Protein AF-A0A4C1WTT4-F1 (afdb_monomer)

pLDDT: mean 85.68, std 10.31, range [35.97, 94.75]

Solvent-accessible surface area (backbone atoms only — not comparable to full-atom values): 7559 Å² total; per-residue (Å²): 131,60,68,58,49,75,70,58,41,94,92,49,71,74,44,68,47,80,44,77,46,65,52,66,76,58,50,62,56,59,57,72,78,58,77,83,63,84,88,55,61,95,82,61,74,73,72,82,53,51,76,50,73,53,63,42,101,48,77,84,73,96,76,84,84,93,62,101,54,86,43,72,53,71,35,83,69,65,74,46,79,47,77,45,76,53,57,83,95,41,48,92,80,49,74,60,49,74,50,78,42,48,58,75,42,71,48,72,55,76,90,130

Mean predicted aligned error: 6.2 Å

Foldseek 3Di:
DDPCQVVVPPPHDKDKDKDKDLDPVVVVVVCVVDDDDPVDDPPFDDDSIDIDIDIPPDDDDDDDDPDPGKDKDAAAADKDKDWAQD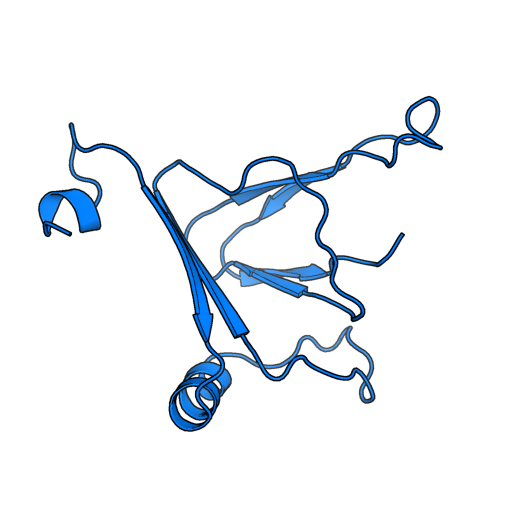DPVCNPPDDIDIDMHHHGDMDIDDDD

Structure (mmCIF, N/CA/C/O backbone):
data_AF-A0A4C1WTT4-F1
#
_entry.id   AF-A0A4C1WTT4-F1
#
loop_
_atom_site.group_PDB
_atom_site.id
_atom_site.type_symbol
_atom_site.label_atom_id
_atom_site.label_alt_id
_atom_site.label_comp_id
_atom_site.label_asym_id
_atom_site.label_entity_id
_atom_site.label_seq_id
_atom_site.pdbx_PDB_ins_code
_atom_site.Cartn_x
_atom_site.Cartn_y
_atom_site.Cartn_z
_atom_site.occupancy
_atom_site.B_iso_or_equiv
_atom_site.auth_seq_id
_atom_site.auth_comp_id
_atom_site.auth_asym_id
_atom_site.auth_atom_id
_atom_site.pdbx_PDB_model_num
ATOM 1 N N . MET A 1 1 ? -5.242 -8.363 20.169 1.00 78.06 1 MET A N 1
ATOM 2 C CA . MET A 1 1 ? -5.737 -6.976 20.029 1.00 78.06 1 MET A CA 1
ATOM 3 C C . MET A 1 1 ? -7.197 -6.973 20.468 1.00 78.06 1 MET A C 1
ATOM 5 O O . MET A 1 1 ? -7.900 -7.861 20.005 1.00 78.06 1 MET A O 1
ATOM 9 N N . PRO A 1 2 ? -7.633 -6.087 21.383 1.00 91.06 2 PRO A N 1
ATOM 10 C CA . PRO A 1 2 ? -9.050 -5.962 21.743 1.00 91.06 2 PRO A CA 1
ATOM 11 C C . PRO A 1 2 ? -9.902 -5.534 20.542 1.00 91.06 2 PRO A C 1
ATOM 13 O O . PRO A 1 2 ? -9.407 -4.809 19.680 1.00 91.06 2 PRO A O 1
ATOM 16 N N . GLU A 1 3 ? -11.167 -5.954 20.494 1.00 92.38 3 GLU A N 1
ATOM 17 C CA . GLU A 1 3 ? -12.076 -5.648 19.378 1.00 92.38 3 GLU A CA 1
ATOM 18 C C . GLU A 1 3 ? -12.317 -4.139 19.211 1.00 92.38 3 GLU A C 1
ATOM 20 O O . GLU A 1 3 ? -12.265 -3.636 18.091 1.00 92.38 3 GLU A O 1
ATOM 25 N N . SER A 1 4 ? -12.475 -3.399 20.316 1.00 93.25 4 SER A N 1
ATOM 26 C CA . SER A 1 4 ? -12.625 -1.934 20.307 1.00 93.25 4 SER A CA 1
ATOM 27 C C . SER A 1 4 ? -11.482 -1.247 19.560 1.00 93.25 4 SER A C 1
ATOM 29 O O . SER A 1 4 ? -11.709 -0.400 18.696 1.00 93.25 4 SER A O 1
ATOM 31 N N . ARG A 1 5 ? -10.247 -1.685 19.832 1.00 89.44 5 ARG A N 1
ATOM 32 C CA . ARG A 1 5 ? -9.042 -1.200 19.163 1.00 89.44 5 ARG A CA 1
ATOM 33 C C . ARG A 1 5 ? -8.965 -1.673 17.716 1.00 89.44 5 ARG A C 1
ATOM 35 O O . ARG A 1 5 ? -8.603 -0.882 16.854 1.00 89.44 5 ARG A O 1
ATOM 42 N N . ALA A 1 6 ? -9.325 -2.923 17.429 1.00 89.25 6 ALA A N 1
ATOM 43 C CA . ALA A 1 6 ? -9.347 -3.447 16.061 1.00 89.25 6 ALA A CA 1
ATOM 44 C C . ALA A 1 6 ? -10.317 -2.673 15.150 1.00 89.25 6 ALA A C 1
ATOM 46 O O . ALA A 1 6 ? -10.048 -2.518 13.966 1.00 89.25 6 ALA A O 1
ATOM 47 N N . LEU A 1 7 ? -11.410 -2.143 15.701 1.00 90.94 7 LEU A N 1
ATOM 48 C CA . LEU A 1 7 ? -12.367 -1.294 14.985 1.00 90.94 7 LEU A CA 1
ATOM 49 C C . LEU A 1 7 ? -12.040 0.208 15.062 1.00 90.94 7 LEU A C 1
ATOM 51 O O . LEU A 1 7 ? -12.789 1.013 14.513 1.00 90.94 7 LEU A O 1
ATOM 55 N N . ASN A 1 8 ? -10.953 0.581 15.745 1.00 90.75 8 ASN A N 1
ATOM 56 C CA . ASN A 1 8 ? -10.545 1.959 16.028 1.00 90.75 8 ASN A CA 1
ATOM 57 C C . ASN A 1 8 ? -11.697 2.827 16.571 1.00 90.75 8 ASN A C 1
ATOM 59 O O . ASN A 1 8 ? -11.991 3.903 16.050 1.00 90.75 8 ASN A O 1
ATOM 63 N N . GLN A 1 9 ? -12.387 2.326 17.602 1.00 93.12 9 GLN A N 1
ATOM 64 C CA . GLN A 1 9 ? -13.469 3.061 18.263 1.00 93.12 9 GLN A CA 1
ATOM 65 C C . GLN A 1 9 ? -12.963 4.377 18.896 1.00 93.12 9 GLN A C 1
ATOM 67 O O . GLN A 1 9 ? -11.784 4.478 19.240 1.00 93.12 9 GLN A O 1
ATOM 72 N N . PRO A 1 10 ? -13.830 5.392 19.090 1.00 92.94 10 PRO A N 1
ATOM 73 C CA . PRO A 1 10 ? -13.421 6.679 19.654 1.00 92.94 10 PRO A CA 1
ATOM 74 C C . PRO A 1 10 ? -12.662 6.539 20.982 1.00 92.94 10 PRO A C 1
ATOM 76 O O . PRO A 1 10 ? -13.140 5.896 21.914 1.00 92.94 10 PRO A O 1
ATOM 79 N N . GLY A 1 11 ? -11.487 7.170 21.071 1.00 91.81 11 GLY A N 1
ATOM 80 C CA . GLY A 1 11 ? -10.606 7.115 22.245 1.00 91.81 11 GLY A CA 1
ATOM 81 C C . GLY A 1 11 ? -9.552 6.002 22.206 1.00 91.81 11 GLY A C 1
ATOM 82 O O . GLY A 1 11 ? -8.644 6.003 23.038 1.00 91.81 11 GLY A O 1
ATOM 83 N N . GLU A 1 12 ? -9.625 5.088 21.236 1.00 93.62 12 GLU A N 1
ATOM 84 C CA . GLU A 1 12 ? -8.576 4.099 20.997 1.00 93.62 12 GLU A CA 1
ATOM 85 C C . GLU A 1 12 ? -7.361 4.713 20.300 1.00 93.62 12 GLU A C 1
ATOM 87 O O . GLU A 1 12 ? -7.435 5.739 19.623 1.00 93.62 12 GLU A O 1
ATOM 92 N N . LYS A 1 13 ? -6.209 4.063 20.475 1.00 90.88 13 LYS A N 1
ATOM 93 C CA . LYS A 1 13 ? -4.981 4.470 19.791 1.00 90.88 13 LYS A CA 1
ATOM 94 C C . LYS A 1 13 ? -4.947 3.881 18.379 1.00 90.88 13 LYS A C 1
ATOM 96 O O . LYS A 1 13 ? -5.094 2.654 18.262 1.00 90.88 13 LYS A O 1
ATOM 101 N N . PRO A 1 14 ? -4.632 4.699 17.358 1.00 90.88 14 PRO A N 1
ATOM 102 C CA . PRO A 1 14 ? -4.483 4.214 15.998 1.00 90.88 14 PRO A CA 1
ATOM 103 C C . PRO A 1 14 ? -3.378 3.161 15.904 1.00 90.88 14 PRO A C 1
ATOM 105 O O . PRO A 1 14 ? -2.511 3.017 16.778 1.00 90.88 14 PRO A O 1
ATOM 108 N N . TRP A 1 15 ? -3.432 2.368 14.843 1.00 91.00 15 TRP A N 1
ATOM 109 C CA . TRP A 1 15 ? -2.523 1.250 14.646 1.00 91.00 15 TRP A CA 1
ATOM 110 C C . TRP A 1 15 ? -2.318 0.973 13.164 1.00 91.00 15 TRP A C 1
ATOM 112 O O . TRP A 1 15 ? -3.172 1.267 12.332 1.00 91.00 15 TRP A O 1
ATOM 122 N N . TYR A 1 16 ? -1.174 0.374 12.858 1.00 91.38 16 TYR A N 1
ATOM 123 C CA . TYR A 1 16 ? -0.763 0.013 11.511 1.00 91.38 16 TYR A CA 1
ATOM 124 C C . TYR A 1 16 ? -0.094 -1.358 11.546 1.00 91.38 16 TYR A C 1
ATOM 126 O O . TYR A 1 16 ? 0.738 -1.621 12.416 1.00 91.38 16 TYR A O 1
ATOM 134 N N . ILE A 1 17 ? -0.482 -2.237 10.628 1.00 90.50 17 ILE A N 1
ATOM 135 C CA . ILE A 1 17 ? 0.064 -3.583 10.481 1.00 90.50 17 ILE A CA 1
ATOM 136 C C . ILE A 1 17 ? 0.468 -3.775 9.021 1.00 90.50 17 ILE A C 1
ATOM 138 O O . ILE A 1 17 ? -0.333 -3.583 8.108 1.00 90.50 17 ILE A O 1
ATOM 142 N N . GLY A 1 18 ? 1.719 -4.183 8.818 1.00 90.75 18 GLY A N 1
ATOM 143 C CA . GLY A 1 18 ? 2.191 -4.782 7.576 1.00 90.75 18 GLY A CA 1
ATOM 144 C C . GLY A 1 18 ? 2.409 -6.271 7.799 1.00 90.75 18 GLY A C 1
ATOM 145 O O . GLY A 1 18 ? 3.106 -6.661 8.735 1.00 90.75 18 GLY A O 1
ATOM 146 N N . TRP A 1 19 ? 1.797 -7.101 6.966 1.00 89.25 19 TRP A N 1
ATOM 147 C CA . TRP A 1 19 ? 1.934 -8.548 7.023 1.00 89.25 19 TRP A CA 1
ATOM 148 C C . TRP A 1 19 ? 2.514 -9.075 5.717 1.00 89.25 19 TRP A C 1
ATOM 150 O O . TRP A 1 19 ? 1.837 -9.070 4.691 1.00 89.25 19 TRP A O 1
ATOM 160 N N . GLY A 1 20 ? 3.760 -9.544 5.778 1.00 88.38 20 GLY A N 1
ATOM 161 C CA . GLY A 1 20 ? 4.393 -10.297 4.703 1.00 88.38 20 GLY A CA 1
ATOM 162 C C . GLY A 1 20 ? 4.057 -11.777 4.825 1.00 88.38 20 GLY A C 1
ATOM 163 O O . GLY A 1 20 ? 4.430 -12.429 5.801 1.00 88.38 20 GLY A O 1
ATOM 164 N N . ASN A 1 21 ? 3.346 -12.313 3.841 1.00 86.25 21 ASN A N 1
ATOM 165 C CA . ASN A 1 21 ? 2.989 -13.717 3.766 1.00 86.25 21 ASN A CA 1
ATOM 166 C C . ASN A 1 21 ? 3.862 -14.436 2.734 1.00 86.25 21 ASN A C 1
ATOM 168 O O . ASN A 1 21 ? 3.863 -14.073 1.563 1.00 86.25 21 ASN A O 1
ATOM 172 N N . CYS A 1 22 ? 4.548 -15.496 3.159 1.00 87.12 22 CYS A N 1
ATOM 173 C CA . CYS A 1 22 ? 5.319 -16.391 2.291 1.00 87.12 22 CYS A CA 1
ATOM 174 C C . CYS A 1 22 ? 4.750 -17.822 2.244 1.00 87.12 22 CYS A C 1
ATOM 176 O O . CYS A 1 22 ? 5.327 -18.694 1.597 1.00 87.12 22 CYS A O 1
ATOM 178 N N . HIS A 1 23 ? 3.632 -18.095 2.931 1.00 90.62 23 HIS A N 1
ATOM 179 C CA . HIS A 1 23 ? 3.072 -19.443 3.004 1.00 90.62 23 HIS A CA 1
ATOM 180 C C . HIS A 1 23 ? 2.308 -19.796 1.711 1.00 90.62 23 HIS A C 1
ATOM 182 O O . HIS A 1 23 ? 1.312 -19.124 1.409 1.00 90.62 23 HIS A O 1
ATOM 188 N N . PRO A 1 24 ? 2.672 -20.877 0.987 1.00 88.12 24 PRO A N 1
ATOM 189 C CA . PRO A 1 24 ? 2.107 -21.197 -0.330 1.00 88.12 24 PRO A CA 1
ATOM 190 C C . PRO A 1 24 ? 0.577 -21.304 -0.363 1.00 88.12 24 PRO A C 1
ATOM 192 O O . PRO A 1 24 ? -0.067 -20.733 -1.241 1.00 88.12 24 PRO A O 1
ATOM 195 N N . ASP A 1 25 ? -0.028 -21.977 0.621 1.00 91.00 25 ASP A N 1
ATOM 196 C CA . ASP A 1 25 ? -1.489 -22.156 0.660 1.00 91.00 25 ASP A CA 1
ATOM 197 C C . ASP A 1 25 ? -2.258 -20.851 0.879 1.00 91.00 25 ASP A C 1
ATOM 199 O O . ASP A 1 25 ? -3.365 -20.680 0.366 1.00 91.00 25 ASP A O 1
ATOM 203 N N . ILE A 1 26 ? -1.682 -19.928 1.650 1.00 89.44 26 ILE A N 1
ATOM 204 C CA . ILE A 1 26 ? -2.284 -18.623 1.904 1.00 89.44 26 ILE A CA 1
ATOM 205 C C . ILE A 1 26 ? -2.109 -17.754 0.660 1.00 89.44 26 ILE A C 1
ATOM 207 O O . ILE A 1 26 ? -3.086 -17.172 0.201 1.00 89.44 26 ILE A O 1
ATOM 211 N N . LEU A 1 27 ? -0.913 -17.744 0.060 1.00 88.12 27 LEU A N 1
ATOM 212 C CA . LEU A 1 27 ? -0.640 -17.026 -1.190 1.00 88.12 27 LEU A CA 1
ATOM 213 C C . LEU A 1 27 ? -1.611 -17.439 -2.293 1.00 88.12 27 LEU A C 1
ATOM 215 O O . LEU A 1 27 ? -2.244 -16.595 -2.916 1.00 88.12 27 LEU A O 1
ATOM 219 N N . LYS A 1 28 ? -1.807 -18.748 -2.484 1.00 88.44 28 LYS A N 1
ATOM 220 C CA . LYS A 1 28 ? -2.744 -19.267 -3.485 1.00 88.44 28 LYS A CA 1
ATOM 221 C C . LYS A 1 28 ? -4.169 -18.751 -3.275 1.00 88.44 28 LYS A C 1
ATOM 223 O O . LYS A 1 28 ? -4.866 -18.533 -4.257 1.00 88.44 28 LYS A O 1
ATOM 228 N N . LYS A 1 29 ? -4.607 -18.571 -2.026 1.00 91.44 29 LYS A N 1
ATOM 229 C CA . LYS A 1 29 ? -5.928 -18.007 -1.710 1.00 91.44 29 LYS A CA 1
ATOM 230 C C . LYS A 1 29 ? -5.972 -16.499 -1.942 1.00 91.44 29 LYS A C 1
ATOM 232 O O . LYS A 1 29 ? -6.944 -16.017 -2.502 1.00 91.44 29 LYS A O 1
ATOM 237 N N . VAL A 1 30 ? -4.943 -15.759 -1.532 1.00 88.62 30 VAL A N 1
ATOM 238 C CA . VAL A 1 30 ? -4.897 -14.294 -1.686 1.00 88.62 30 VAL A CA 1
ATOM 239 C C . VAL A 1 30 ? -4.866 -13.899 -3.168 1.00 88.62 30 VAL A C 1
ATOM 241 O O . VAL A 1 30 ? -5.645 -13.044 -3.584 1.00 88.62 30 VAL A O 1
ATOM 244 N N . ARG A 1 31 ? -4.094 -14.618 -3.993 1.00 88.19 31 ARG A N 1
ATOM 245 C CA . ARG A 1 31 ? -4.023 -14.441 -5.457 1.00 88.19 31 ARG A CA 1
ATOM 246 C C . ARG A 1 31 ? -5.333 -14.680 -6.208 1.00 88.19 31 ARG A C 1
ATOM 248 O O . ARG A 1 31 ? -5.408 -14.380 -7.388 1.00 88.19 31 ARG A O 1
ATOM 255 N N . GLN A 1 32 ? -6.364 -15.231 -5.567 1.00 90.69 32 GLN A N 1
ATOM 256 C CA . GLN A 1 32 ? -7.687 -15.371 -6.190 1.00 90.69 32 GLN A CA 1
ATOM 257 C C . GLN A 1 32 ? -8.489 -14.065 -6.173 1.00 90.69 32 GLN A C 1
ATOM 259 O O . GLN A 1 32 ? -9.492 -13.969 -6.874 1.00 90.69 32 GLN A O 1
ATOM 264 N N . TYR A 1 33 ? -8.083 -13.081 -5.365 1.00 89.69 33 TYR A N 1
ATOM 265 C CA . TYR A 1 33 ? -8.826 -11.833 -5.170 1.00 89.69 33 TYR A CA 1
ATOM 266 C C . TYR A 1 33 ? -8.316 -10.667 -6.018 1.00 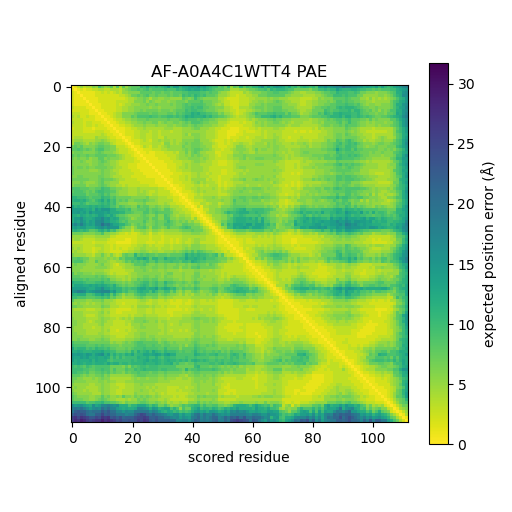89.69 33 TYR A C 1
ATOM 268 O O . TYR A 1 33 ? -8.905 -9.589 -5.973 1.00 89.69 33 TYR A O 1
ATOM 276 N N . TYR A 1 34 ? -7.230 -10.854 -6.765 1.00 87.25 34 TYR A N 1
ATOM 277 C CA . TYR A 1 34 ? -6.665 -9.818 -7.617 1.00 87.25 34 TYR A CA 1
ATOM 278 C C . TYR A 1 34 ? -6.002 -10.429 -8.853 1.00 87.25 34 TYR A C 1
ATOM 280 O O . TYR A 1 34 ? -5.594 -11.588 -8.850 1.00 87.25 34 TYR A O 1
ATOM 288 N N . GLU A 1 35 ? -5.871 -9.622 -9.899 1.00 85.25 35 GLU A N 1
ATOM 289 C CA . GLU A 1 35 ? -5.085 -9.949 -11.086 1.00 85.25 35 GLU A CA 1
ATOM 290 C C . GLU A 1 35 ? -3.823 -9.088 -11.115 1.00 85.25 35 GLU A C 1
ATOM 292 O O . GLU A 1 35 ? -3.796 -7.983 -10.566 1.00 85.25 35 GLU A O 1
ATOM 297 N N . TYR A 1 36 ? -2.766 -9.589 -11.754 1.00 83.50 36 TYR A N 1
ATOM 298 C CA . TYR A 1 36 ? -1.561 -8.794 -11.953 1.00 83.50 36 TYR A CA 1
ATOM 299 C C . TYR A 1 36 ? -1.863 -7.597 -12.868 1.00 83.50 36 TYR A C 1
ATOM 301 O O . TYR A 1 36 ? -2.538 -7.766 -13.890 1.00 83.50 36 TYR A O 1
ATOM 309 N N . PRO A 1 37 ? -1.376 -6.390 -12.533 1.00 84.12 37 PRO A N 1
ATOM 310 C CA . PRO A 1 37 ? -1.605 -5.224 -13.371 1.00 84.12 37 PRO A CA 1
ATOM 311 C C . PRO A 1 37 ? -1.003 -5.394 -14.771 1.00 84.12 37 PRO A C 1
ATOM 313 O O . PRO A 1 37 ? 0.154 -5.777 -14.914 1.00 84.12 37 PRO A O 1
ATOM 316 N N . LYS A 1 38 ? -1.772 -5.051 -15.811 1.00 84.00 38 LYS A N 1
ATOM 317 C CA . LYS A 1 38 ? -1.384 -5.251 -17.223 1.00 84.00 38 LYS A CA 1
ATOM 318 C C . LYS A 1 38 ? -0.224 -4.378 -17.706 1.00 84.00 38 LYS A C 1
ATOM 320 O O . LYS A 1 38 ? 0.273 -4.600 -18.802 1.00 84.00 38 LYS A O 1
ATOM 325 N N . PHE A 1 39 ? 0.143 -3.350 -16.944 1.00 84.44 39 PHE A N 1
ATOM 326 C CA . PHE A 1 39 ? 1.296 -2.509 -17.261 1.00 84.44 39 PHE A CA 1
ATOM 327 C C . PHE A 1 39 ? 2.622 -3.179 -16.882 1.00 84.44 39 PHE A C 1
ATOM 329 O O . PHE A 1 39 ? 3.665 -2.754 -17.369 1.00 84.44 39 PHE A O 1
ATOM 336 N N . LEU A 1 40 ? 2.589 -4.224 -16.045 1.00 83.44 40 LEU A N 1
ATOM 337 C CA . LEU A 1 40 ? 3.779 -5.002 -15.735 1.00 83.44 40 LEU A CA 1
ATOM 338 C C . LEU A 1 40 ? 4.140 -5.901 -16.928 1.00 83.44 40 LEU A C 1
ATOM 340 O O . LEU A 1 40 ? 3.236 -6.466 -17.552 1.00 83.44 40 LEU A O 1
ATOM 344 N N . PRO A 1 41 ? 5.439 -6.064 -17.233 1.00 83.31 41 PRO A N 1
ATOM 345 C CA . PRO A 1 41 ? 5.896 -6.993 -18.262 1.00 83.31 41 PRO A CA 1
ATOM 346 C C . PRO A 1 41 ? 5.395 -8.424 -18.021 1.00 83.31 41 PRO A C 1
ATOM 348 O O . PRO A 1 41 ? 5.279 -8.866 -16.878 1.00 83.31 41 PRO A O 1
ATOM 351 N N . GLU A 1 42 ? 5.136 -9.180 -19.092 1.00 80.38 42 GLU A N 1
ATOM 352 C CA . GLU A 1 42 ? 4.715 -10.590 -18.980 1.00 80.38 42 GLU A CA 1
ATOM 353 C C . GLU A 1 42 ? 5.796 -11.480 -18.344 1.00 80.38 42 GLU A C 1
ATOM 355 O O . GLU A 1 42 ? 5.482 -12.497 -17.725 1.00 80.38 42 GLU A O 1
ATOM 360 N N . ASP A 1 43 ? 7.063 -11.087 -18.473 1.00 79.69 43 ASP A N 1
ATOM 361 C CA . ASP A 1 43 ? 8.234 -11.733 -17.885 1.00 79.69 43 ASP A CA 1
ATOM 362 C C . ASP A 1 43 ? 8.641 -11.133 -16.528 1.00 79.69 43 ASP A C 1
ATOM 364 O O . ASP A 1 43 ? 9.690 -11.490 -15.987 1.00 79.69 43 ASP A O 1
ATOM 368 N N . ALA A 1 44 ? 7.815 -10.254 -15.943 1.00 77.88 44 ALA A N 1
ATOM 369 C CA . ALA A 1 44 ? 8.079 -9.680 -14.632 1.00 77.88 44 ALA A CA 1
ATOM 370 C C . ALA A 1 44 ? 8.184 -10.782 -13.568 1.00 77.88 44 ALA A C 1
ATOM 372 O O . ALA A 1 44 ? 7.250 -11.544 -13.305 1.00 77.88 44 ALA A O 1
ATOM 373 N N . GLU A 1 45 ? 9.340 -10.861 -12.914 1.00 71.69 45 GLU A N 1
ATOM 374 C CA . GLU A 1 45 ? 9.556 -11.855 -11.878 1.00 71.69 45 GLU A CA 1
ATOM 375 C C . GLU A 1 45 ? 8.975 -11.384 -10.529 1.00 71.69 45 GLU A C 1
ATOM 377 O O . GLU A 1 45 ? 9.543 -10.530 -9.839 1.00 71.69 45 GLU A O 1
ATOM 382 N N . PHE A 1 46 ? 7.867 -11.995 -10.109 1.00 72.44 46 PHE A N 1
ATOM 383 C CA . PHE A 1 46 ? 7.186 -11.640 -8.864 1.00 72.44 46 PHE A CA 1
ATOM 384 C C . PHE A 1 46 ? 7.850 -12.241 -7.616 1.00 72.44 46 PHE A C 1
ATOM 386 O O . PHE A 1 46 ? 8.257 -13.408 -7.629 1.00 72.44 46 PHE A O 1
ATOM 393 N N . PRO A 1 47 ? 7.896 -11.500 -6.491 1.00 70.44 47 PRO A N 1
ATOM 394 C CA . PRO A 1 47 ? 8.340 -12.054 -5.221 1.00 70.44 47 PRO A CA 1
ATOM 395 C C . PRO A 1 47 ? 7.510 -13.274 -4.802 1.00 70.44 47 PRO A C 1
ATOM 397 O O . PRO A 1 47 ? 6.296 -13.349 -5.008 1.00 70.44 47 PRO A O 1
ATOM 400 N N . ALA A 1 48 ? 8.162 -14.218 -4.122 1.00 72.88 48 ALA A N 1
ATOM 401 C CA . ALA A 1 48 ? 7.484 -15.352 -3.494 1.00 72.88 48 ALA A CA 1
ATOM 402 C C . ALA A 1 48 ? 6.641 -14.944 -2.270 1.00 72.88 48 ALA A C 1
ATOM 404 O O . ALA A 1 48 ? 5.950 -15.788 -1.709 1.00 72.88 48 ALA A O 1
ATOM 405 N N . ALA A 1 49 ? 6.709 -13.680 -1.843 1.00 79.00 49 ALA A N 1
ATOM 406 C CA . ALA A 1 49 ? 5.972 -13.149 -0.707 1.00 79.00 49 ALA A CA 1
ATOM 407 C C . ALA A 1 49 ? 5.050 -12.003 -1.135 1.00 79.00 49 ALA A C 1
ATOM 409 O O . ALA A 1 49 ? 5.421 -11.171 -1.959 1.00 79.00 49 ALA A O 1
ATOM 410 N N . GLU A 1 50 ? 3.867 -11.942 -0.531 1.00 85.62 50 GLU A N 1
ATOM 411 C CA . GLU A 1 50 ? 2.911 -10.844 -0.694 1.00 85.62 50 GLU A CA 1
ATOM 412 C C . GLU A 1 50 ? 2.796 -10.060 0.602 1.00 85.62 50 GLU A C 1
ATOM 414 O O . GLU A 1 50 ? 2.773 -10.647 1.683 1.00 85.62 50 GLU A O 1
ATOM 419 N N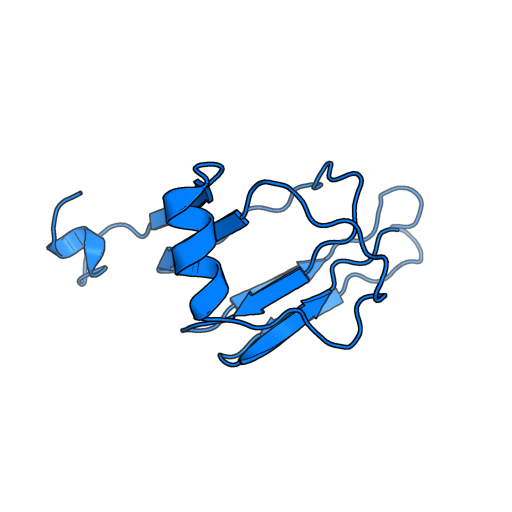 . ASN A 1 51 ? 2.695 -8.737 0.495 1.00 88.62 51 ASN A N 1
ATOM 420 C CA . ASN A 1 51 ? 2.570 -7.859 1.649 1.00 88.62 51 ASN A CA 1
ATOM 421 C C . ASN A 1 51 ? 1.173 -7.240 1.694 1.00 88.62 51 ASN A C 1
ATOM 423 O O . ASN A 1 51 ? 0.752 -6.571 0.753 1.00 88.62 51 ASN A O 1
ATOM 427 N N . ILE A 1 52 ? 0.469 -7.435 2.807 1.00 90.88 52 ILE A N 1
ATOM 428 C CA . ILE A 1 52 ? -0.836 -6.828 3.069 1.00 90.88 52 ILE A CA 1
ATOM 429 C C . ILE A 1 52 ? -0.662 -5.773 4.156 1.00 90.88 52 ILE A C 1
ATOM 431 O O . ILE A 1 52 ? -0.172 -6.067 5.246 1.00 90.88 52 ILE A O 1
ATOM 435 N N . PHE A 1 53 ? -1.092 -4.548 3.866 1.00 92.06 53 PHE A N 1
ATOM 436 C CA . PHE A 1 53 ? -1.000 -3.420 4.788 1.00 92.06 53 PHE A CA 1
ATOM 437 C C . PHE A 1 53 ? -2.392 -2.934 5.168 1.00 92.06 53 PHE A C 1
ATOM 439 O O . PHE A 1 53 ? -3.224 -2.683 4.297 1.00 92.06 53 PHE A O 1
ATOM 446 N N . PHE A 1 54 ? -2.644 -2.785 6.463 1.00 91.69 54 PHE A N 1
ATOM 447 C CA . PHE A 1 54 ? -3.928 -2.330 6.984 1.00 91.69 54 PHE A CA 1
ATOM 448 C C . PHE A 1 54 ? -3.746 -1.612 8.321 1.00 91.69 54 PHE A C 1
ATOM 450 O O . PHE A 1 54 ? -2.825 -1.893 9.088 1.00 91.69 54 PHE A O 1
ATOM 457 N N . GLY A 1 55 ? -4.620 -0.653 8.594 1.00 91.81 55 GLY A N 1
ATOM 458 C CA . GLY A 1 55 ? -4.519 0.191 9.773 1.00 91.81 55 GLY A CA 1
ATOM 459 C C . GLY A 1 55 ? -5.487 1.358 9.723 1.00 91.81 55 GLY A C 1
ATOM 460 O O . GLY A 1 55 ? -6.232 1.521 8.757 1.00 91.81 55 GLY A O 1
ATOM 461 N N . TYR A 1 56 ? -5.442 2.167 10.773 1.00 89.88 56 TYR A N 1
ATOM 462 C CA . TYR A 1 56 ? -6.226 3.385 10.919 1.00 89.88 56 TYR A CA 1
ATOM 463 C C . TYR A 1 56 ? -5.297 4.552 11.213 1.00 89.88 56 TYR A C 1
ATOM 465 O O . TYR A 1 56 ? -4.493 4.456 12.139 1.00 89.88 56 TYR A O 1
ATOM 473 N N . GLU A 1 57 ? -5.442 5.632 10.438 1.00 83.50 57 GLU A N 1
ATOM 474 C CA . GLU A 1 57 ? -4.784 6.949 10.573 1.00 83.50 57 GLU A CA 1
ATOM 475 C C . GLU A 1 57 ? -3.249 6.968 10.463 1.00 83.50 57 GLU A C 1
ATOM 477 O O . GLU A 1 57 ? -2.680 7.947 9.989 1.00 83.50 57 GLU A O 1
ATOM 482 N N . ILE A 1 58 ? -2.565 5.892 10.849 1.00 83.94 58 ILE A N 1
ATOM 483 C CA . ILE A 1 58 ? -1.117 5.735 10.762 1.00 83.94 58 ILE A CA 1
ATOM 484 C C . ILE A 1 58 ? -0.772 4.946 9.497 1.00 83.94 58 ILE A C 1
ATOM 486 O O . ILE A 1 58 ? -1.360 3.901 9.216 1.00 83.94 58 ILE A O 1
ATOM 490 N N . GLY A 1 59 ? 0.220 5.439 8.756 1.00 85.25 59 GLY A N 1
ATOM 491 C CA . GLY A 1 59 ? 0.844 4.749 7.630 1.00 85.25 59 GLY A CA 1
ATOM 492 C C . GLY A 1 59 ? 2.291 4.342 7.914 1.00 85.25 59 GLY A C 1
ATOM 493 O O . GLY A 1 59 ? 2.782 4.432 9.039 1.00 85.25 59 GLY A O 1
ATOM 494 N N . ALA A 1 60 ? 2.993 3.915 6.865 1.00 86.75 60 ALA A N 1
ATOM 495 C CA . ALA A 1 60 ? 4.437 3.746 6.933 1.00 86.75 60 ALA A CA 1
ATOM 496 C C . ALA A 1 60 ? 5.124 5.118 7.018 1.00 86.75 60 ALA A C 1
ATOM 498 O O . ALA A 1 60 ? 4.718 6.064 6.343 1.00 86.75 60 ALA A O 1
ATOM 499 N N . VAL A 1 61 ? 6.171 5.213 7.837 1.00 89.12 61 VAL A N 1
ATOM 500 C CA . VAL A 1 61 ? 7.056 6.387 7.865 1.00 89.12 61 VAL A CA 1
ATOM 501 C C . VAL A 1 61 ? 7.906 6.439 6.595 1.00 89.12 61 VAL A C 1
ATOM 503 O O . VAL A 1 61 ? 8.036 5.430 5.906 1.00 89.12 61 VAL A O 1
ATOM 506 N N . MET A 1 62 ? 8.502 7.589 6.283 1.00 89.00 62 MET A N 1
ATOM 507 C CA . MET A 1 62 ? 9.419 7.714 5.145 1.00 89.00 62 MET A CA 1
ATOM 508 C C . MET A 1 62 ? 10.610 6.755 5.303 1.00 89.00 62 MET A C 1
ATOM 510 O O . MET A 1 62 ? 11.289 6.771 6.329 1.00 89.00 62 MET A O 1
ATOM 514 N N . HIS A 1 63 ? 10.831 5.901 4.305 1.00 88.25 63 HIS A N 1
ATOM 515 C CA . HIS A 1 63 ? 11.916 4.919 4.265 1.00 88.25 63 HIS A CA 1
ATOM 516 C C . HIS A 1 63 ? 12.275 4.577 2.816 1.00 88.25 63 HIS A C 1
ATOM 518 O O . HIS A 1 63 ? 11.488 4.823 1.902 1.00 88.25 63 HIS A O 1
ATOM 524 N N . LEU A 1 64 ? 13.457 3.989 2.632 1.00 85.56 64 LEU A N 1
ATOM 525 C CA . LEU A 1 64 ? 13.871 3.379 1.373 1.00 85.56 64 LEU A CA 1
ATOM 526 C C . LEU A 1 64 ? 13.552 1.885 1.415 1.00 85.56 64 LEU A C 1
ATOM 528 O O . LEU A 1 64 ? 13.941 1.188 2.354 1.00 85.56 64 LEU A O 1
ATOM 532 N N . ASP A 1 65 ? 12.853 1.406 0.391 1.00 81.12 65 ASP A N 1
ATOM 533 C CA . ASP A 1 65 ? 12.599 -0.015 0.187 1.00 81.12 65 ASP A CA 1
ATOM 534 C C . ASP A 1 65 ? 13.789 -0.641 -0.541 1.00 81.12 65 ASP A C 1
ATOM 536 O O . ASP A 1 65 ? 14.122 -0.246 -1.655 1.00 81.12 65 ASP A O 1
ATOM 540 N N . TYR A 1 66 ? 14.426 -1.640 0.071 1.00 79.06 66 TYR A N 1
ATOM 541 C CA . TYR A 1 66 ? 15.495 -2.394 -0.584 1.00 79.06 66 TYR A CA 1
ATOM 542 C C . TYR A 1 66 ? 14.915 -3.623 -1.280 1.00 79.06 66 TYR A C 1
ATOM 544 O O . TYR A 1 66 ? 14.942 -4.735 -0.745 1.00 79.06 66 TYR A O 1
ATOM 552 N N . ILE A 1 67 ? 14.314 -3.403 -2.448 1.00 74.06 67 ILE A N 1
ATOM 553 C CA . ILE A 1 67 ? 13.597 -4.443 -3.184 1.00 74.06 67 ILE A CA 1
ATOM 554 C C . ILE A 1 67 ? 14.200 -4.544 -4.582 1.00 74.06 67 ILE A C 1
ATOM 556 O O . ILE A 1 67 ? 14.138 -3.577 -5.328 1.00 74.06 67 ILE A O 1
ATOM 560 N N . PRO A 1 68 ? 14.794 -5.693 -4.947 1.00 67.94 68 PRO A N 1
ATOM 561 C CA . PRO A 1 68 ? 15.569 -5.826 -6.184 1.00 67.94 68 PRO A CA 1
ATOM 562 C C . PRO A 1 68 ? 14.694 -6.043 -7.434 1.00 67.94 68 PRO A C 1
ATOM 564 O O . PRO A 1 68 ? 15.160 -6.636 -8.405 1.00 67.94 68 PRO A O 1
ATOM 567 N N . ARG A 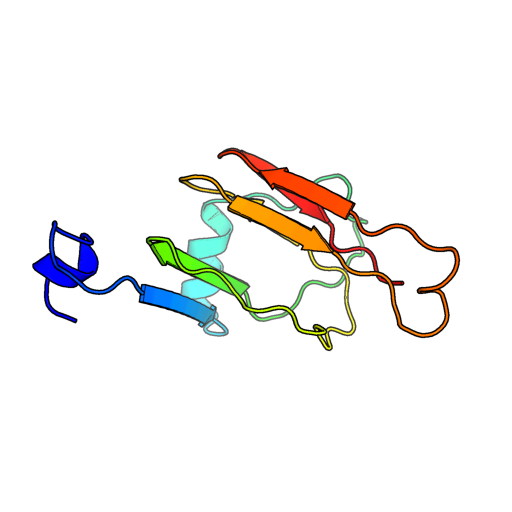1 69 ? 13.391 -5.758 -7.342 1.00 74.75 69 ARG A N 1
ATOM 568 C CA . ARG A 1 69 ? 12.358 -6.185 -8.294 1.00 74.75 69 ARG A CA 1
ATOM 569 C C . ARG A 1 69 ? 11.250 -5.144 -8.356 1.00 74.75 69 ARG A C 1
ATOM 571 O O . ARG A 1 69 ? 10.922 -4.532 -7.338 1.00 74.75 69 ARG A O 1
ATOM 578 N N . LEU A 1 70 ? 10.592 -5.076 -9.514 1.00 74.31 70 LEU A N 1
ATOM 579 C CA . LEU A 1 70 ? 9.403 -4.254 -9.723 1.00 74.31 70 LEU A CA 1
ATOM 580 C C . LEU A 1 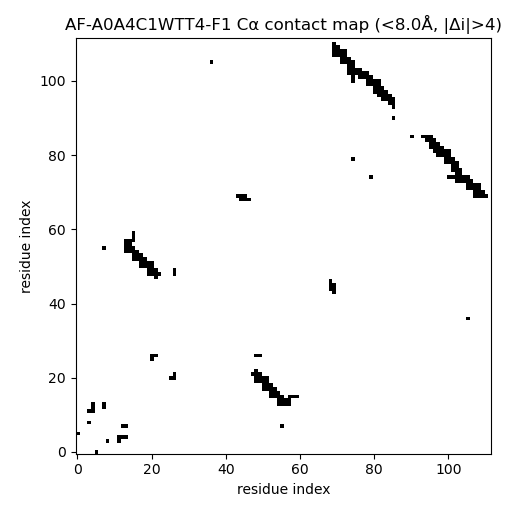70 ? 8.340 -4.525 -8.655 1.00 74.31 70 LEU A C 1
ATOM 582 O O . LEU A 1 70 ? 8.001 -5.669 -8.334 1.00 74.31 70 LEU A O 1
ATOM 586 N N . MET A 1 71 ? 7.805 -3.435 -8.119 1.00 78.69 71 MET A N 1
ATOM 587 C CA . MET A 1 71 ? 6.828 -3.431 -7.044 1.00 78.69 71 MET A CA 1
ATOM 588 C C . MET A 1 71 ? 5.614 -2.622 -7.460 1.00 78.69 71 MET A C 1
ATOM 590 O O . MET A 1 71 ? 5.725 -1.542 -8.034 1.00 78.69 71 MET A O 1
ATOM 594 N N . TRP A 1 72 ? 4.438 -3.108 -7.092 1.00 86.56 72 TRP A N 1
ATOM 595 C CA . TRP A 1 72 ? 3.193 -2.380 -7.267 1.00 86.56 72 TRP A CA 1
ATOM 596 C C . TRP A 1 72 ? 2.364 -2.471 -5.995 1.00 86.56 72 TRP A C 1
ATOM 598 O O . TRP A 1 72 ? 2.498 -3.407 -5.202 1.00 86.56 72 TRP A O 1
ATOM 608 N N . GLN A 1 73 ? 1.502 -1.482 -5.793 1.00 89.75 73 GLN A N 1
ATOM 609 C CA . GLN A 1 73 ? 0.576 -1.460 -4.676 1.00 89.75 73 GLN A CA 1
ATOM 610 C C . GLN A 1 73 ? -0.810 -1.029 -5.142 1.00 89.75 73 GLN A C 1
ATOM 612 O O . GLN A 1 73 ? -0.974 0.034 -5.735 1.00 89.75 73 GLN A O 1
ATOM 617 N N . GLY A 1 74 ? -1.805 -1.868 -4.847 1.00 91.12 74 GLY A N 1
ATOM 618 C CA . GLY A 1 74 ? -3.219 -1.565 -5.048 1.00 91.12 74 GLY A CA 1
ATOM 619 C C . GLY A 1 74 ? -3.908 -1.202 -3.735 1.00 91.12 74 GLY A C 1
ATOM 620 O O . GLY A 1 74 ? -3.698 -1.864 -2.7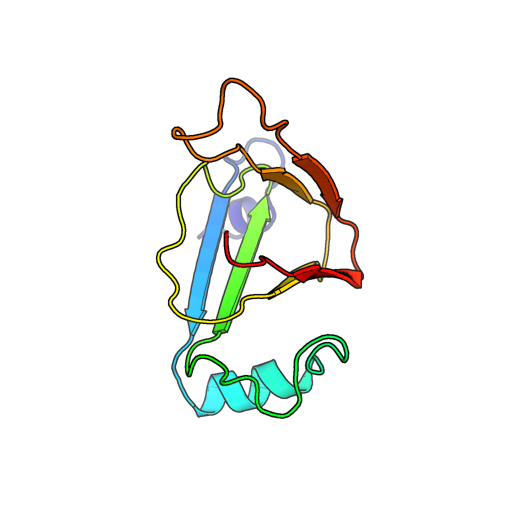13 1.00 91.12 74 GLY A O 1
ATOM 621 N N . GLN A 1 75 ? -4.745 -0.166 -3.752 1.00 92.88 75 GLN A N 1
ATOM 622 C CA . GLN A 1 75 ? -5.544 0.228 -2.593 1.00 92.88 75 GLN A CA 1
ATOM 623 C C . GLN A 1 75 ? -6.899 -0.489 -2.620 1.00 92.88 75 GLN A C 1
ATOM 625 O O . GLN A 1 75 ? -7.734 -0.247 -3.483 1.00 92.88 75 GLN A O 1
ATOM 630 N N . VAL A 1 76 ? -7.141 -1.380 -1.653 1.00 91.75 76 VAL A N 1
ATOM 631 C CA . VAL A 1 76 ? -8.380 -2.186 -1.615 1.00 91.75 76 VAL A CA 1
ATOM 632 C C . VAL A 1 76 ? -9.533 -1.443 -0.936 1.00 91.75 76 VAL A C 1
ATOM 634 O O . VAL A 1 76 ? -10.679 -1.529 -1.367 1.00 91.75 76 VAL A O 1
ATOM 637 N N . ARG A 1 77 ? -9.259 -0.731 0.163 1.00 92.25 77 ARG A N 1
ATOM 638 C CA . ARG A 1 77 ? -10.282 -0.030 0.952 1.00 92.25 77 ARG A CA 1
ATOM 639 C C . ARG A 1 77 ? -9.697 1.171 1.675 1.00 92.25 77 ARG A C 1
ATOM 641 O O . ARG A 1 77 ? -8.554 1.121 2.111 1.00 92.25 77 ARG A O 1
ATOM 648 N N . GLY A 1 78 ? -10.514 2.202 1.880 1.00 91.44 78 GLY A N 1
ATOM 649 C CA . GLY A 1 78 ? -10.056 3.455 2.470 1.00 91.44 78 GLY A CA 1
ATOM 650 C C . GLY A 1 78 ? -9.139 4.199 1.509 1.00 91.44 78 GLY A C 1
ATOM 651 O O . GLY A 1 78 ? -9.031 3.841 0.341 1.00 91.44 78 GLY A O 1
ATOM 652 N N . ASN A 1 79 ? -8.485 5.229 2.011 1.00 92.12 79 ASN A N 1
ATOM 653 C CA . ASN A 1 79 ? -7.661 6.114 1.214 1.00 92.12 79 ASN A CA 1
ATOM 654 C C . ASN A 1 79 ? -6.262 6.242 1.808 1.00 92.12 79 ASN A C 1
ATOM 656 O O . ASN A 1 79 ? -6.036 5.958 2.988 1.00 92.12 79 ASN A O 1
ATOM 660 N N . LYS A 1 80 ? -5.307 6.640 0.971 1.00 92.19 80 LYS A N 1
ATOM 661 C CA . LYS A 1 80 ? -3.934 6.877 1.407 1.00 92.19 80 LYS A CA 1
ATOM 662 C C . LYS A 1 80 ? -3.312 8.009 0.605 1.00 92.19 80 LYS A C 1
ATOM 664 O O . LYS A 1 80 ? -3.416 8.034 -0.616 1.00 92.19 80 LYS A O 1
ATOM 669 N N . THR A 1 81 ? -2.608 8.895 1.298 1.00 92.31 81 THR A N 1
ATOM 670 C CA . THR A 1 81 ? -1.695 9.850 0.669 1.00 92.31 81 THR A CA 1
ATOM 671 C C . THR A 1 81 ? -0.300 9.242 0.610 1.00 92.31 81 THR A C 1
ATOM 673 O O . THR A 1 81 ? 0.210 8.735 1.612 1.00 92.31 81 THR A O 1
ATOM 676 N N . TRP A 1 82 ? 0.305 9.286 -0.568 1.00 92.31 82 TRP A N 1
ATOM 677 C CA . TRP A 1 82 ? 1.683 8.904 -0.820 1.00 92.31 82 TRP A CA 1
ATOM 678 C C . TRP A 1 82 ? 2.537 10.143 -0.980 1.00 92.31 82 TRP A C 1
ATOM 680 O O . TRP A 1 82 ? 2.162 11.059 -1.704 1.00 92.31 82 TRP A O 1
ATOM 690 N N . ILE A 1 83 ? 3.692 10.134 -0.323 1.00 92.38 83 ILE A N 1
ATOM 691 C CA . ILE A 1 83 ? 4.716 11.165 -0.450 1.00 92.38 83 ILE A CA 1
ATOM 692 C C . ILE A 1 83 ? 6.004 10.450 -0.844 1.00 92.38 83 ILE A C 1
ATOM 694 O O . ILE A 1 83 ? 6.498 9.600 -0.101 1.00 92.38 83 ILE A O 1
ATOM 698 N N . ILE A 1 84 ? 6.527 10.782 -2.017 1.00 91.19 84 ILE A N 1
ATOM 699 C CA . ILE A 1 84 ? 7.789 10.274 -2.546 1.00 91.19 84 ILE A CA 1
ATOM 700 C C . ILE A 1 84 ? 8.776 11.433 -2.535 1.00 91.19 84 ILE A C 1
ATOM 702 O O . ILE A 1 84 ? 8.596 12.426 -3.241 1.00 91.19 84 ILE A O 1
ATOM 706 N N . ALA A 1 85 ? 9.813 11.305 -1.714 1.00 91.56 85 ALA A N 1
ATOM 707 C CA . ALA A 1 85 ? 10.920 12.246 -1.695 1.00 91.56 85 ALA A CA 1
ATOM 708 C C . ALA A 1 85 ? 11.962 11.856 -2.757 1.00 91.56 85 ALA A C 1
ATOM 710 O O . ALA A 1 85 ? 12.149 10.662 -3.010 1.00 91.56 85 ALA A O 1
ATOM 711 N N . PRO A 1 86 ? 12.643 12.835 -3.374 1.00 90.94 86 PRO A N 1
ATOM 712 C CA . PRO A 1 86 ? 13.766 12.550 -4.253 1.00 90.94 86 PRO A CA 1
ATOM 713 C C . PRO A 1 86 ? 14.944 11.951 -3.476 1.00 90.94 86 PRO A C 1
ATOM 715 O O . PRO A 1 86 ? 15.078 12.146 -2.266 1.00 90.94 86 PRO A O 1
ATOM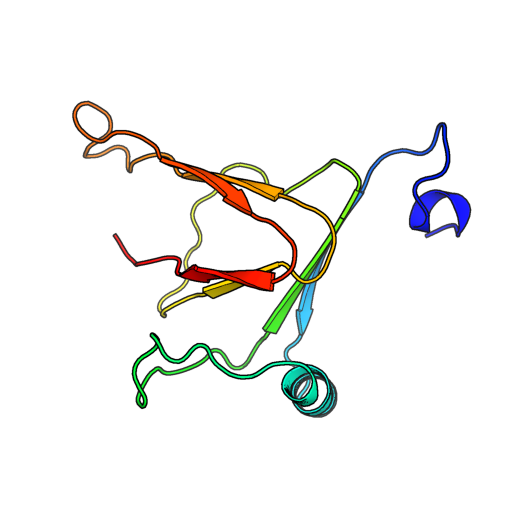 718 N N . VAL A 1 87 ? 15.820 11.247 -4.192 1.00 88.69 87 VAL A N 1
ATOM 719 C CA . VAL A 1 87 ? 17.101 10.789 -3.640 1.00 88.69 87 VAL A CA 1
ATOM 720 C C . VAL A 1 87 ? 18.032 11.981 -3.384 1.00 88.69 87 VAL A C 1
ATOM 722 O O . VAL A 1 87 ? 17.946 13.010 -4.063 1.00 88.69 87 VAL A O 1
ATOM 725 N N . LEU A 1 88 ? 18.924 11.851 -2.397 1.00 87.25 88 LEU A N 1
ATOM 726 C CA . LEU A 1 88 ? 19.784 12.947 -1.926 1.00 87.25 88 LEU A CA 1
ATOM 727 C C . LEU A 1 88 ? 20.674 13.518 -3.036 1.00 87.25 88 LEU A C 1
ATOM 729 O O . LEU A 1 88 ? 20.940 14.716 -3.073 1.00 87.25 88 LEU A O 1
ATOM 733 N N . GLU A 1 89 ? 21.099 12.675 -3.973 1.00 89.56 89 GLU A N 1
ATOM 734 C CA . GLU A 1 89 ? 21.938 13.035 -5.114 1.00 89.56 89 GLU A CA 1
ATOM 735 C C . GLU A 1 89 ? 21.279 14.072 -6.029 1.00 89.56 89 GLU A C 1
ATOM 737 O O . GLU A 1 89 ? 21.980 14.803 -6.731 1.00 89.56 89 GLU A O 1
ATOM 742 N N . CYS A 1 90 ? 19.944 14.147 -6.024 1.00 87.94 90 CYS A N 1
ATOM 743 C CA . CYS A 1 90 ? 19.185 15.041 -6.886 1.00 87.94 90 CYS A CA 1
ATOM 744 C C . CYS A 1 90 ? 18.229 15.984 -6.154 1.00 87.94 90 CYS A C 1
ATOM 746 O O . CYS A 1 90 ? 17.513 16.737 -6.807 1.00 87.94 90 CYS A O 1
ATOM 748 N N . GLU A 1 91 ? 18.245 16.015 -4.819 1.00 88.25 91 GLU A N 1
ATOM 749 C CA . GLU A 1 91 ? 17.323 16.807 -3.988 1.00 88.25 91 GLU A CA 1
ATOM 750 C C . GLU A 1 91 ? 17.255 18.293 -4.389 1.00 88.25 91 GLU A C 1
ATOM 752 O O . GLU A 1 91 ? 16.209 18.927 -4.290 1.00 88.25 91 GLU A O 1
ATOM 757 N N . GLN A 1 92 ? 18.354 18.850 -4.905 1.00 89.88 92 GLN A N 1
ATOM 758 C CA . GLN A 1 92 ? 18.436 20.258 -5.306 1.00 89.88 92 GLN A CA 1
ATOM 759 C C . GLN A 1 92 ? 17.653 20.602 -6.584 1.00 89.88 92 GLN A C 1
ATOM 761 O O . GLN A 1 92 ? 17.398 21.779 -6.837 1.00 89.88 92 GLN A O 1
ATOM 766 N N . PHE A 1 93 ? 17.316 19.613 -7.414 1.00 93.31 93 PHE A N 1
ATOM 767 C CA . PHE A 1 93 ? 16.689 19.827 -8.725 1.00 93.31 93 PHE A CA 1
ATOM 768 C C . PHE A 1 93 ? 15.536 18.862 -9.038 1.00 93.31 93 PHE A C 1
ATOM 770 O O . PHE A 1 93 ? 14.725 19.145 -9.919 1.00 93.31 93 PHE A O 1
ATOM 777 N N . CYS A 1 94 ? 15.422 17.752 -8.315 1.00 91.94 94 CYS A N 1
ATOM 778 C CA . CYS A 1 94 ? 14.264 16.873 -8.339 1.00 91.94 94 CYS A CA 1
ATOM 779 C C . CYS A 1 94 ? 13.140 17.438 -7.464 1.00 91.94 94 CYS A C 1
ATOM 781 O O . CYS A 1 94 ? 13.379 18.016 -6.408 1.00 91.94 94 CYS A O 1
ATOM 783 N N . THR A 1 95 ? 11.891 17.224 -7.878 1.00 90.88 95 THR A N 1
ATOM 784 C CA . THR A 1 95 ? 10.714 17.550 -7.061 1.00 90.88 95 THR A CA 1
ATOM 785 C C . THR A 1 95 ? 10.120 16.267 -6.502 1.00 90.88 95 THR A C 1
ATOM 787 O O . THR A 1 95 ? 10.019 15.271 -7.219 1.00 90.88 95 THR A O 1
ATOM 790 N N . GLY A 1 96 ? 9.738 16.287 -5.225 1.00 90.25 96 GLY A N 1
ATOM 791 C CA . GLY A 1 96 ? 8.968 15.198 -4.637 1.00 90.25 96 GLY A CA 1
ATOM 792 C C . GLY A 1 96 ? 7.593 15.065 -5.290 1.00 90.25 96 GLY A C 1
ATOM 793 O O . GLY A 1 96 ? 7.069 16.012 -5.878 1.00 90.25 96 GLY A O 1
ATOM 794 N N . LEU A 1 97 ? 7.006 13.882 -5.171 1.00 91.88 97 LEU A N 1
ATOM 795 C CA . LEU A 1 97 ? 5.660 13.596 -5.653 1.00 91.88 97 LEU A CA 1
ATOM 796 C C . LEU A 1 97 ? 4.743 13.381 -4.455 1.00 91.88 97 LEU A C 1
ATOM 798 O O . LEU A 1 97 ? 5.073 12.618 -3.549 1.00 91.88 97 LEU A O 1
ATOM 802 N N . GLU A 1 98 ? 3.578 14.018 -4.472 1.00 94.12 98 GLU A N 1
ATOM 803 C CA . GLU A 1 98 ? 2.501 13.755 -3.524 1.00 94.12 98 GLU A CA 1
ATOM 804 C C . GLU A 1 98 ? 1.236 13.420 -4.303 1.00 94.12 98 GLU A C 1
ATOM 806 O O . GLU A 1 98 ? 0.827 14.167 -5.193 1.00 94.12 98 GLU A O 1
ATOM 811 N N . PHE A 1 99 ? 0.629 12.279 -3.995 1.00 92.75 99 PHE A N 1
ATOM 812 C CA . PHE A 1 99 ? -0.607 11.863 -4.641 1.00 92.75 99 PHE A CA 1
ATOM 813 C C . PHE A 1 99 ? -1.504 11.097 -3.681 1.00 92.75 99 PHE A C 1
ATOM 815 O O . PHE A 1 99 ? -1.060 10.455 -2.727 1.00 92.75 99 PHE A O 1
ATOM 822 N N . TYR A 1 100 ? -2.798 11.190 -3.945 1.00 93.25 100 TYR A N 1
ATOM 823 C CA . TYR A 1 100 ? -3.840 10.548 -3.168 1.00 93.25 100 TYR A CA 1
ATOM 824 C C . TYR A 1 100 ? -4.359 9.333 -3.929 1.00 93.25 100 TYR A C 1
ATOM 826 O O . TYR A 1 100 ? -4.543 9.393 -5.140 1.00 93.25 100 TYR A O 1
ATOM 834 N N . VAL A 1 101 ? -4.549 8.235 -3.206 1.00 92.94 101 VAL A N 1
ATOM 835 C CA . VAL A 1 101 ? -4.917 6.929 -3.751 1.00 92.94 101 VAL A CA 1
ATOM 836 C C . VAL A 1 101 ? -6.249 6.510 -3.146 1.00 92.94 101 VAL A C 1
ATOM 838 O O . VAL A 1 101 ? -6.392 6.427 -1.918 1.00 92.94 101 VAL A O 1
ATOM 841 N N . GLU A 1 102 ? -7.214 6.243 -4.017 1.00 94.75 102 GLU A N 1
ATOM 842 C CA . GLU A 1 102 ? -8.565 5.800 -3.694 1.00 94.75 102 GLU A CA 1
ATOM 843 C C . GLU A 1 102 ? -8.716 4.279 -3.850 1.00 94.75 102 GLU A C 1
ATOM 845 O O . GLU A 1 102 ? -7.878 3.619 -4.469 1.00 94.75 102 GLU A O 1
ATOM 850 N N . PRO A 1 103 ? -9.772 3.668 -3.280 1.00 93.19 103 PRO A N 1
ATOM 851 C CA . PRO A 1 103 ? -10.052 2.258 -3.512 1.00 93.19 103 PRO A CA 1
ATOM 852 C C . PRO A 1 103 ? -10.154 1.935 -5.010 1.00 93.19 103 PRO A C 1
ATOM 854 O O . PRO A 1 103 ? -10.996 2.493 -5.710 1.00 93.19 103 PRO A O 1
ATOM 857 N N . GLY A 1 104 ? -9.342 0.987 -5.475 1.00 88.75 104 GLY A N 1
ATOM 858 C CA . GLY A 1 104 ? -9.254 0.575 -6.879 1.00 88.75 104 GLY A CA 1
ATOM 859 C C . GLY A 1 104 ? -8.046 1.141 -7.626 1.00 88.75 104 GLY A C 1
ATOM 860 O O . GLY A 1 104 ? -7.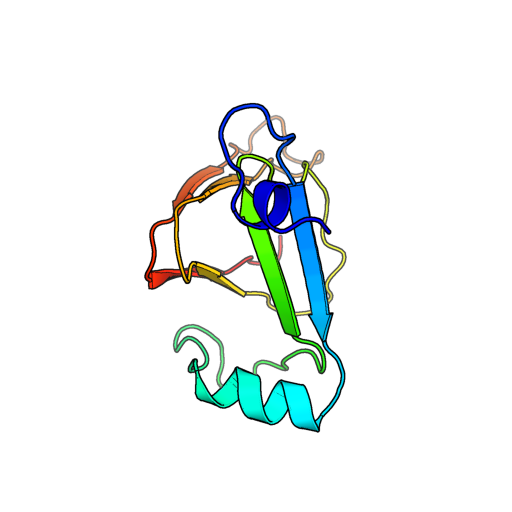673 0.578 -8.655 1.00 88.75 104 GLY A O 1
ATOM 861 N N . ASP A 1 105 ? -7.394 2.175 -7.097 1.00 89.19 105 ASP A N 1
ATOM 862 C CA . ASP A 1 105 ? -6.176 2.712 -7.694 1.00 89.19 105 ASP A CA 1
ATOM 863 C C . ASP A 1 105 ? -4.995 1.753 -7.499 1.00 89.19 105 ASP A C 1
ATOM 865 O O . ASP A 1 105 ? -4.817 1.129 -6.442 1.00 89.19 105 ASP A O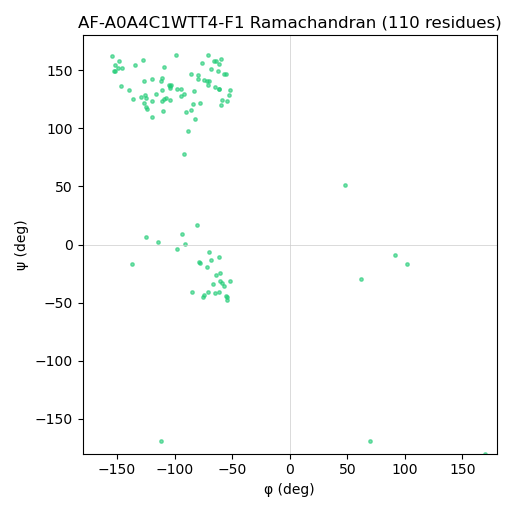 1
ATOM 869 N N . ILE A 1 106 ? -4.167 1.654 -8.541 1.00 84.69 106 ILE A N 1
ATOM 870 C CA . ILE A 1 106 ? -2.968 0.817 -8.587 1.00 84.69 106 ILE A CA 1
ATOM 871 C C . ILE A 1 106 ? -1.792 1.704 -8.989 1.00 84.69 106 ILE A C 1
ATOM 873 O O . ILE A 1 106 ? -1.809 2.309 -10.058 1.00 84.69 106 ILE A O 1
ATOM 877 N N . GLY A 1 107 ? -0.768 1.759 -8.138 1.00 74.88 107 GLY A N 1
ATOM 878 C CA . GLY A 1 107 ? 0.486 2.454 -8.415 1.00 74.88 107 GLY A CA 1
ATOM 879 C C . GLY A 1 107 ? 1.646 1.479 -8.593 1.00 74.88 107 GLY A C 1
ATOM 880 O O . GLY A 1 107 ? 1.729 0.469 -7.890 1.00 74.88 107 GLY A O 1
ATOM 881 N N . GLU A 1 108 ? 2.558 1.797 -9.505 1.00 64.88 108 GLU A N 1
ATOM 882 C CA . GLU A 1 108 ? 3.867 1.151 -9.614 1.00 64.88 108 GLU A CA 1
ATOM 883 C C . GLU A 1 108 ? 4.901 1.967 -8.832 1.00 64.88 108 GLU A C 1
ATOM 885 O O . GLU A 1 108 ? 4.955 3.193 -8.953 1.00 64.88 108 GLU A O 1
ATOM 890 N N . LYS A 1 109 ? 5.734 1.300 -8.030 1.00 56.06 109 LYS A N 1
ATOM 891 C CA . LYS A 1 109 ? 6.985 1.889 -7.553 1.00 56.06 109 LYS A CA 1
ATOM 892 C C . LYS A 1 109 ? 8.051 1.559 -8.592 1.00 56.06 109 LYS A C 1
ATOM 894 O O . LYS A 1 109 ? 8.582 0.451 -8.588 1.00 56.06 109 LYS A O 1
ATOM 899 N N . ALA A 1 110 ? 8.318 2.503 -9.489 1.00 41.44 110 ALA A N 1
ATOM 900 C CA . ALA A 1 110 ? 9.418 2.384 -10.435 1.00 41.44 110 ALA A CA 1
ATOM 901 C C . ALA A 1 110 ? 10.759 2.542 -9.700 1.00 41.44 110 ALA A C 1
ATOM 903 O O . ALA A 1 110 ? 10.893 3.403 -8.827 1.00 41.44 110 ALA A O 1
ATOM 904 N N . GLU A 1 111 ? 11.732 1.702 -10.049 1.00 40.09 111 GLU A N 1
ATOM 905 C CA . GLU A 1 111 ? 13.124 1.857 -9.620 1.00 40.09 111 GLU A CA 1
ATOM 906 C C . GLU A 1 111 ? 13.681 3.188 -10.155 1.00 40.09 111 GLU A C 1
ATOM 908 O O . GLU A 1 111 ? 13.468 3.535 -11.320 1.00 40.09 111 GLU A O 1
ATOM 913 N N . SER A 1 112 ? 14.363 3.942 -9.290 1.00 35.97 112 SER A N 1
ATOM 914 C CA . SER A 1 112 ? 15.180 5.107 -9.656 1.00 35.97 112 SER A CA 1
ATOM 915 C C . SER A 1 112 ? 16.638 4.705 -9.798 1.00 35.97 112 SER A C 1
ATOM 917 O O . SER A 1 112 ? 17.124 4.080 -8.825 1.00 35.97 112 SER A O 1
#

Nearest PDB structures (foldseek):
  1hrp-assembly1_B  TM=2.465E-01  e=6.238E+00  unclassified

Secondary structure (DSSP, 8-state):
--HHHHTT-TTPPPEEEEEEE--HHHHHHHTTS----TTS-TT----S-EEEEEEES--PPS-----SS-EEEE--SS-EEEEEPPPGGGTTT---EEEEE-TT-EEEE---

Radius of gyration: 16.38 Å; Cα contacts (8 Å, |Δi|>4): 122; chains: 1; bounding box: 35×42×41 Å

Organism: Eumeta variegata (NCBI:txid151549)

Sequence (112 aa):
MPESRALNQPGEKPWYIGWGNCHPDILKKVRQYYEYPKFLPEDAEFPAAENIFFGYEIGAVMHLDYIPRLMWQGQVRGNKTWIIAPVLECEQFCTGLEFYVEPGDIGEKAES